Protein AF-A0A2R7P1T3-F1 (afdb_monomer_lite)

Radius of gyration: 14.82 Å; chains: 1; bounding box: 29×29×49 Å

Foldseek 3Di:
DDPVVVVVVVVVVVVVLVVVLVVLLVCVVVVNDDLLVQLVCLQVPDPDVPCPVVSVSSNVSSVVSVVVVVVVDDPDD

Structure (mmCIF, N/CA/C/O backbone):
data_AF-A0A2R7P1T3-F1
#
_entry.id   AF-A0A2R7P1T3-F1
#
loop_
_atom_site.group_PDB
_atom_site.id
_atom_site.type_symbol
_atom_site.label_atom_id
_atom_site.label_alt_id
_atom_site.label_comp_id
_atom_site.label_asym_id
_atom_site.label_entity_id
_atom_site.label_seq_id
_atom_site.pdbx_PDB_ins_code
_atom_site.Cartn_x
_atom_site.Cartn_y
_atom_site.Cartn_z
_atom_site.occupancy
_atom_site.B_iso_or_equiv
_atom_site.auth_seq_id
_atom_site.auth_comp_id
_atom_site.auth_asym_id
_atom_site.auth_atom_id
_atom_site.pdbx_PDB_model_num
ATOM 1 N N . MET A 1 1 ? 16.126 3.415 -24.396 1.00 61.44 1 MET A N 1
ATOM 2 C CA . MET A 1 1 ? 14.999 4.116 -23.759 1.00 61.44 1 MET A CA 1
ATOM 3 C C . MET A 1 1 ? 15.496 5.514 -23.517 1.00 61.44 1 MET A C 1
ATOM 5 O O . MET A 1 1 ? 16.548 5.643 -22.896 1.00 61.44 1 MET A O 1
ATOM 9 N N . ASP A 1 2 ? 14.832 6.503 -24.095 1.00 83.62 2 ASP A N 1
ATOM 10 C CA . ASP A 1 2 ? 15.258 7.888 -23.945 1.00 83.62 2 ASP A CA 1
ATOM 11 C C . ASP A 1 2 ? 14.852 8.388 -22.557 1.00 83.62 2 ASP A C 1
ATOM 13 O O . ASP A 1 2 ? 13.866 7.926 -21.981 1.00 83.62 2 ASP A O 1
ATOM 17 N N . THR A 1 3 ? 15.637 9.303 -21.990 1.00 83.19 3 THR A N 1
ATOM 18 C CA . THR A 1 3 ? 15.466 9.792 -20.610 1.00 83.19 3 THR A CA 1
ATOM 19 C C . THR A 1 3 ? 14.052 10.317 -20.349 1.00 83.19 3 THR A C 1
ATOM 21 O O . THR A 1 3 ? 13.504 10.107 -19.273 1.00 83.19 3 THR A O 1
ATOM 24 N N . VAL A 1 4 ? 13.431 10.912 -21.371 1.00 85.19 4 VAL A N 1
ATOM 25 C CA . VAL A 1 4 ? 12.060 11.438 -21.330 1.00 85.19 4 VAL A CA 1
ATOM 26 C C . VAL A 1 4 ? 11.025 10.332 -21.097 1.00 85.19 4 VAL A C 1
ATOM 28 O O . VAL A 1 4 ? 10.128 10.498 -20.276 1.00 85.19 4 VAL A O 1
ATOM 31 N N . ASP A 1 5 ? 11.166 9.179 -21.757 1.00 86.31 5 ASP A N 1
ATOM 32 C CA . ASP A 1 5 ? 10.231 8.057 -21.587 1.00 86.31 5 ASP A CA 1
ATOM 33 C C . ASP A 1 5 ? 10.321 7.462 -20.176 1.00 86.31 5 ASP A C 1
ATOM 35 O O . ASP A 1 5 ? 9.322 7.013 -19.609 1.00 86.31 5 ASP A O 1
ATOM 39 N N . PHE A 1 6 ? 11.528 7.457 -19.601 1.00 88.75 6 PHE A N 1
ATOM 40 C CA . PHE A 1 6 ? 11.755 6.997 -18.235 1.00 88.75 6 PHE A CA 1
ATOM 41 C C . PHE A 1 6 ? 11.151 7.959 -17.204 1.00 88.75 6 PHE A C 1
ATOM 43 O O . PHE A 1 6 ? 10.485 7.508 -16.273 1.00 88.75 6 PHE A O 1
ATOM 50 N N . GLU A 1 7 ? 11.339 9.269 -17.379 1.00 93.06 7 GLU A N 1
ATOM 51 C CA . GLU A 1 7 ? 10.764 10.300 -16.506 1.00 93.06 7 GLU A CA 1
ATOM 52 C C . GLU A 1 7 ? 9.232 10.290 -16.534 1.00 93.06 7 GLU A C 1
ATOM 54 O O . GLU A 1 7 ? 8.598 10.326 -15.479 1.00 93.06 7 GLU A O 1
ATOM 59 N N . GLU A 1 8 ? 8.629 10.153 -17.716 1.00 94.38 8 GLU A N 1
ATOM 60 C CA . GLU A 1 8 ? 7.174 10.048 -17.860 1.00 94.38 8 GLU A CA 1
ATOM 61 C C . GLU A 1 8 ? 6.633 8.793 -17.158 1.00 94.38 8 GLU A C 1
ATOM 63 O O . GLU A 1 8 ? 5.647 8.849 -16.416 1.00 94.38 8 GLU A O 1
ATOM 68 N N . LEU A 1 9 ? 7.293 7.643 -17.338 1.00 92.62 9 LEU A N 1
ATOM 69 C CA . LEU A 1 9 ? 6.902 6.410 -16.655 1.00 92.62 9 LEU A CA 1
ATOM 70 C C . LEU A 1 9 ? 7.029 6.542 -15.131 1.00 92.62 9 LEU A C 1
ATOM 72 O O . LEU A 1 9 ? 6.124 6.119 -14.405 1.00 92.62 9 LEU A O 1
ATOM 76 N N . ALA A 1 10 ? 8.119 7.142 -14.651 1.00 91.62 10 ALA A N 1
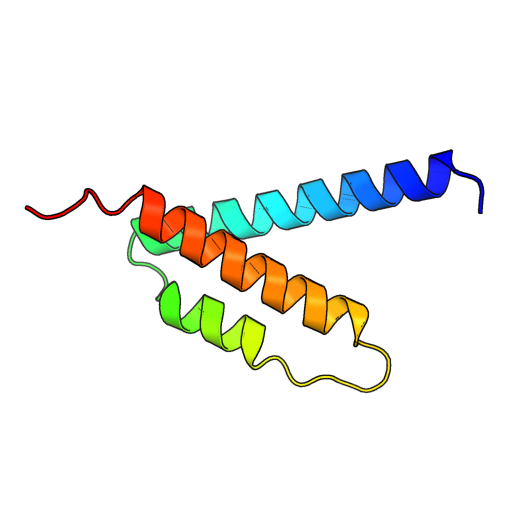ATOM 77 C CA . ALA A 1 10 ? 8.333 7.398 -13.232 1.00 91.62 10 ALA A CA 1
ATOM 78 C C . ALA A 1 10 ? 7.245 8.321 -12.663 1.00 91.62 10 ALA A C 1
ATOM 80 O O . ALA A 1 10 ? 6.651 7.997 -11.635 1.00 91.62 10 ALA A O 1
ATOM 81 N N . GLY A 1 11 ? 6.909 9.407 -13.367 1.00 95.12 11 GLY A N 1
ATOM 82 C CA . GLY A 1 11 ? 5.847 10.333 -12.969 1.00 95.12 11 GLY A CA 1
ATOM 83 C C . GLY A 1 11 ? 4.473 9.662 -12.897 1.00 95.12 11 GLY A C 1
ATOM 84 O O . GLY A 1 11 ? 3.723 9.855 -11.936 1.00 95.12 11 GLY A O 1
ATOM 85 N N . ARG A 1 12 ? 4.149 8.792 -13.860 1.00 95.50 12 ARG A N 1
ATOM 86 C CA . ARG A 1 12 ? 2.906 8.002 -13.836 1.00 95.50 12 ARG A CA 1
ATOM 87 C C . ARG A 1 12 ? 2.866 7.032 -12.658 1.00 95.50 12 ARG A C 1
ATOM 89 O O . ARG A 1 12 ? 1.825 6.910 -12.009 1.00 95.50 12 ARG A O 1
ATOM 96 N N . LEU A 1 13 ? 3.980 6.359 -12.364 1.00 93.00 13 LEU A N 1
ATOM 97 C CA . LEU A 1 13 ? 4.076 5.447 -11.225 1.00 93.00 13 LEU A CA 1
ATOM 98 C C . LEU A 1 13 ? 3.942 6.199 -9.895 1.00 93.00 13 LEU A C 1
ATOM 100 O O . LEU A 1 13 ? 3.225 5.739 -9.004 1.00 93.00 13 LEU A O 1
ATOM 104 N N . GLU A 1 14 ? 4.561 7.374 -9.778 1.00 94.69 14 GLU A N 1
ATOM 105 C CA . GLU A 1 14 ? 4.413 8.248 -8.615 1.00 94.69 14 GLU A CA 1
ATOM 106 C C . GLU A 1 14 ? 2.951 8.673 -8.422 1.00 94.69 14 GLU A C 1
ATOM 108 O O . GLU A 1 14 ? 2.410 8.553 -7.320 1.00 94.69 14 GLU A O 1
ATOM 113 N N . GLY A 1 1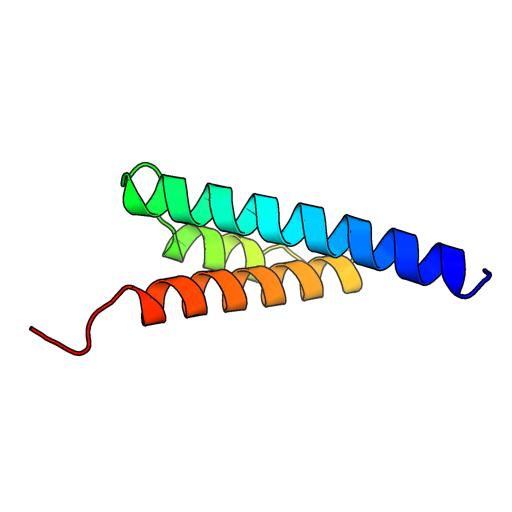5 ? 2.281 9.111 -9.492 1.00 97.50 15 GLY A N 1
ATOM 114 C CA . GLY A 1 15 ? 0.874 9.510 -9.448 1.00 97.50 15 GLY A CA 1
ATOM 115 C C . GLY A 1 15 ? -0.045 8.387 -8.956 1.00 97.50 15 GLY A C 1
ATOM 116 O O . GLY A 1 15 ? -0.860 8.604 -8.056 1.00 97.50 15 GLY A O 1
ATOM 117 N N . VAL A 1 16 ? 0.121 7.171 -9.487 1.00 97.00 16 VAL A N 1
ATOM 118 C CA . VAL A 1 16 ? -0.648 5.990 -9.052 1.00 97.00 16 VAL A CA 1
ATOM 119 C C . VAL A 1 16 ? -0.353 5.648 -7.592 1.00 97.00 16 VAL A C 1
ATOM 121 O O . VAL A 1 16 ? -1.280 5.425 -6.814 1.00 97.00 16 VAL A O 1
ATOM 124 N N . SER A 1 17 ? 0.919 5.668 -7.198 1.00 95.50 17 SER A N 1
ATOM 125 C CA . SER A 1 17 ? 1.360 5.380 -5.830 1.00 95.50 17 SER A CA 1
ATOM 126 C C . SER A 1 17 ? 0.731 6.342 -4.819 1.00 95.50 17 SER A C 1
ATOM 128 O O . SER A 1 17 ? 0.150 5.916 -3.819 1.00 95.50 17 SER A O 1
ATOM 130 N N . ARG A 1 18 ? 0.755 7.649 -5.114 1.00 96.12 18 ARG A N 1
ATOM 131 C CA . ARG A 1 18 ? 0.108 8.676 -4.285 1.00 96.12 18 ARG A CA 1
ATOM 132 C C . ARG A 1 18 ? -1.404 8.483 -4.219 1.00 96.12 18 ARG A C 1
ATOM 134 O O . ARG A 1 18 ? -1.974 8.568 -3.134 1.00 96.12 18 ARG A O 1
ATOM 141 N N . ALA A 1 19 ? -2.059 8.195 -5.345 1.00 97.94 19 ALA A N 1
ATOM 142 C CA . ALA A 1 19 ? -3.501 7.953 -5.370 1.00 97.94 19 ALA A CA 1
ATOM 143 C C . ALA A 1 19 ? -3.898 6.768 -4.472 1.00 97.94 19 ALA A C 1
ATOM 145 O O . ALA A 1 19 ? -4.831 6.891 -3.677 1.00 97.94 19 ALA A O 1
ATOM 146 N N . VAL A 1 20 ? -3.155 5.655 -4.533 1.00 96.69 20 VAL A N 1
ATOM 147 C CA . VAL A 1 20 ? -3.377 4.480 -3.673 1.00 96.69 20 VAL A CA 1
ATOM 148 C C . VAL A 1 20 ? -3.220 4.837 -2.194 1.00 96.69 20 VAL A C 1
ATOM 150 O O . VAL A 1 20 ? -4.097 4.506 -1.395 1.00 96.69 20 VAL A O 1
ATOM 153 N N . LEU A 1 21 ? -2.158 5.561 -1.824 1.00 96.81 21 LEU A N 1
ATOM 154 C CA . LEU A 1 21 ? -1.934 5.997 -0.441 1.00 96.81 21 LEU A CA 1
ATOM 155 C C . LEU A 1 21 ? -3.049 6.919 0.065 1.00 96.81 21 LEU A C 1
ATOM 157 O O . LEU A 1 21 ? -3.521 6.750 1.189 1.00 96.81 21 LEU A O 1
ATOM 161 N N . HIS A 1 22 ? -3.511 7.863 -0.760 1.00 96.81 22 HIS A N 1
ATOM 162 C CA . HIS A 1 22 ? -4.620 8.749 -0.404 1.00 96.81 22 HIS A CA 1
ATOM 163 C C . HIS A 1 22 ? -5.925 7.982 -0.185 1.00 96.81 22 HIS A C 1
ATOM 165 O O . HIS A 1 22 ? -6.636 8.259 0.782 1.00 96.81 22 HIS A O 1
ATOM 171 N N . ILE A 1 23 ? -6.229 7.008 -1.047 1.00 97.75 23 ILE A N 1
ATOM 172 C CA . ILE A 1 23 ? -7.409 6.151 -0.895 1.00 97.75 23 ILE A CA 1
ATOM 173 C C . ILE A 1 23 ? -7.304 5.343 0.402 1.00 97.75 23 ILE A C 1
ATOM 175 O O . ILE A 1 23 ? -8.233 5.375 1.207 1.00 97.75 23 ILE A O 1
ATOM 179 N N . ALA A 1 24 ? -6.171 4.676 0.641 1.00 96.81 24 ALA A N 1
ATOM 180 C CA . ALA A 1 24 ? -5.946 3.886 1.849 1.00 96.81 24 ALA A CA 1
ATOM 181 C C . ALA A 1 24 ? -6.102 4.737 3.120 1.00 96.81 24 ALA A C 1
ATOM 183 O O . ALA A 1 24 ? -6.882 4.388 4.006 1.00 96.81 24 ALA A O 1
ATOM 184 N N . ALA A 1 25 ? -5.448 5.899 3.180 1.00 95.56 25 ALA A N 1
ATOM 185 C CA . ALA A 1 25 ? -5.557 6.806 4.318 1.00 95.56 25 ALA A CA 1
ATOM 186 C C . ALA A 1 25 ? -6.996 7.309 4.524 1.00 95.56 25 ALA A C 1
ATOM 188 O O . ALA A 1 25 ? -7.477 7.352 5.655 1.00 95.56 25 ALA A O 1
ATOM 189 N N . ALA A 1 26 ? -7.715 7.659 3.452 1.00 96.75 26 ALA A N 1
ATOM 190 C CA . ALA A 1 26 ? -9.099 8.121 3.550 1.00 96.75 26 ALA A CA 1
ATOM 191 C C . ALA A 1 26 ? -10.051 7.028 4.063 1.00 96.75 26 ALA A C 1
ATOM 193 O O . ALA A 1 26 ? -10.959 7.324 4.843 1.00 96.75 26 ALA A O 1
ATOM 194 N N . LEU A 1 27 ? -9.857 5.777 3.639 1.00 97.31 27 LEU A N 1
ATOM 195 C CA . LEU A 1 27 ? -10.641 4.636 4.115 1.00 97.31 27 LEU A CA 1
ATOM 196 C C . LEU A 1 27 ? -10.322 4.303 5.578 1.00 97.31 27 LEU A C 1
ATOM 198 O O . LEU A 1 27 ? -11.242 4.058 6.356 1.00 97.31 27 LEU A O 1
ATOM 202 N N . GLU A 1 28 ? -9.046 4.354 5.965 1.00 95.69 28 GLU A N 1
ATOM 203 C CA . GLU A 1 28 ? -8.596 4.136 7.344 1.00 95.69 28 GLU A CA 1
ATOM 204 C C . GLU A 1 28 ? -9.171 5.199 8.293 1.00 95.69 28 GLU A C 1
ATOM 206 O O . GLU A 1 28 ? -9.720 4.858 9.335 1.00 95.69 28 GLU A O 1
ATOM 211 N N . ILE A 1 29 ? -9.128 6.486 7.916 1.00 94.31 29 ILE A N 1
ATOM 212 C CA . ILE A 1 29 ? -9.705 7.592 8.711 1.00 94.31 29 ILE A CA 1
ATOM 213 C C . ILE A 1 29 ? -11.209 7.400 8.928 1.00 94.31 29 ILE A C 1
ATOM 215 O O . ILE A 1 29 ? -11.735 7.738 9.985 1.00 94.31 29 ILE A O 1
ATOM 219 N N . LYS A 1 30 ? -11.910 6.848 7.933 1.00 96.75 30 LYS A N 1
ATOM 220 C CA . LYS A 1 30 ? -13.338 6.522 8.030 1.00 96.75 30 LYS A CA 1
ATOM 221 C C . LYS A 1 30 ? -13.617 5.233 8.813 1.00 96.75 30 LYS A C 1
ATOM 223 O O . LYS A 1 30 ? -14.783 4.876 8.956 1.00 96.75 30 LYS A O 1
ATOM 228 N N . GLY A 1 31 ? -12.586 4.526 9.281 1.00 95.44 31 GLY A N 1
ATOM 229 C CA . GLY A 1 31 ? -12.712 3.246 9.979 1.00 95.44 31 GLY A CA 1
ATOM 230 C C . GLY A 1 31 ? -13.191 2.096 9.088 1.00 95.44 31 GLY A C 1
ATOM 231 O O . GLY A 1 31 ? -13.731 1.120 9.597 1.00 95.44 31 GLY A O 1
ATOM 232 N N . LEU A 1 32 ? -13.045 2.214 7.762 1.00 98.00 32 LEU A N 1
ATOM 233 C CA . LEU A 1 32 ? -13.512 1.207 6.798 1.00 98.00 32 LEU A CA 1
ATOM 234 C C . LEU A 1 32 ? -12.479 0.111 6.529 1.00 98.00 32 LEU A C 1
ATOM 236 O O . LEU A 1 32 ? -12.838 -0.960 6.046 1.00 98.00 32 LEU A O 1
ATOM 240 N N . ILE A 1 33 ? -11.206 0.386 6.813 1.00 96.56 33 ILE A N 1
ATOM 241 C CA . ILE A 1 33 ? -10.115 -0.582 6.724 1.00 96.56 33 ILE A CA 1
ATOM 242 C C . ILE A 1 33 ? -9.231 -0.489 7.966 1.00 96.56 33 ILE A C 1
ATOM 244 O O . ILE A 1 33 ? -9.101 0.578 8.568 1.00 96.56 33 ILE A O 1
ATOM 248 N N . ASP A 1 34 ? -8.575 -1.597 8.291 1.00 96.50 34 ASP A N 1
ATOM 249 C CA . ASP A 1 34 ? -7.455 -1.632 9.225 1.00 96.50 34 ASP A CA 1
ATOM 250 C C . ASP A 1 34 ? -6.174 -1.257 8.461 1.00 96.50 34 ASP A C 1
ATOM 252 O O . ASP A 1 34 ? -5.613 -2.049 7.698 1.00 96.50 34 ASP A O 1
ATOM 256 N N . GLY A 1 35 ? -5.747 -0.001 8.605 1.00 94.12 35 GLY A N 1
ATOM 257 C CA . GLY A 1 35 ? -4.552 0.507 7.937 1.00 94.12 35 GLY A CA 1
ATOM 258 C C . GLY A 1 35 ? -3.261 -0.217 8.344 1.00 94.12 35 GLY A C 1
ATOM 259 O O . GLY A 1 35 ? -2.488 -0.557 7.448 1.00 94.12 35 GLY A O 1
ATOM 260 N N . PRO A 1 36 ? -2.994 -0.478 9.641 1.00 95.94 36 PRO A N 1
ATOM 261 C CA . PRO A 1 36 ? -1.875 -1.322 10.062 1.00 95.94 36 PRO A CA 1
ATOM 262 C C . PRO A 1 36 ? -1.860 -2.704 9.397 1.00 95.94 36 PRO A C 1
ATOM 264 O O . PRO A 1 36 ? -0.810 -3.134 8.916 1.00 95.94 36 PRO A O 1
ATOM 267 N N . GLN A 1 37 ? -3.012 -3.376 9.304 1.00 96.44 37 GLN A N 1
ATOM 268 C CA . GLN A 1 37 ? -3.111 -4.667 8.619 1.00 96.44 37 GLN A CA 1
ATOM 269 C C . GLN A 1 37 ? -2.803 -4.549 7.118 1.00 96.44 37 GLN A C 1
ATOM 271 O O . GLN A 1 37 ? -2.121 -5.413 6.567 1.00 96.44 37 GLN A O 1
ATOM 276 N N . LEU A 1 38 ? -3.252 -3.478 6.454 1.00 95.69 38 LEU A N 1
ATOM 277 C CA . LEU A 1 38 ? -2.931 -3.225 5.046 1.00 95.69 38 LEU A CA 1
ATOM 278 C C . LEU A 1 38 ? -1.426 -3.000 4.826 1.00 95.69 38 LEU A C 1
ATOM 280 O O . LEU A 1 38 ? -0.852 -3.594 3.912 1.00 95.69 38 LEU A O 1
ATOM 284 N N . SER A 1 39 ? -0.778 -2.188 5.670 1.00 96.38 39 SER A N 1
ATOM 285 C CA . SER A 1 39 ? 0.678 -1.984 5.617 1.00 96.38 39 SER A CA 1
ATOM 286 C C . SER A 1 39 ? 1.427 -3.316 5.749 1.00 96.38 39 SER A C 1
ATOM 288 O O . SER A 1 39 ? 2.387 -3.567 5.020 1.00 96.38 39 SER A O 1
ATOM 290 N N . GLU A 1 40 ? 0.975 -4.200 6.641 1.00 95.62 40 GLU A N 1
ATOM 291 C CA . GLU A 1 40 ? 1.584 -5.519 6.824 1.00 95.62 40 GLU A CA 1
ATOM 292 C C . GLU A 1 40 ? 1.333 -6.463 5.639 1.00 95.62 40 GLU A C 1
ATOM 294 O O . GLU A 1 40 ? 2.236 -7.188 5.216 1.00 95.62 40 GLU A O 1
ATOM 299 N N . ALA A 1 41 ? 0.145 -6.416 5.033 1.00 94.19 41 ALA A N 1
ATOM 300 C CA . ALA A 1 41 ? -0.158 -7.158 3.811 1.00 94.19 41 ALA A CA 1
ATOM 301 C C . ALA A 1 41 ? 0.767 -6.758 2.646 1.00 94.19 41 ALA A C 1
ATOM 303 O O . ALA A 1 41 ? 1.215 -7.612 1.884 1.00 94.19 41 ALA A O 1
ATOM 304 N N . TRP A 1 42 ? 1.111 -5.473 2.523 1.00 94.56 42 TRP A N 1
ATOM 305 C CA . TRP A 1 42 ? 2.074 -5.012 1.520 1.00 94.56 42 TRP A CA 1
ATOM 306 C C . TRP A 1 42 ? 3.504 -5.481 1.800 1.00 94.56 42 TRP A C 1
ATOM 308 O O . TRP A 1 42 ? 4.206 -5.854 0.862 1.00 94.56 42 TRP A O 1
ATOM 318 N N . ARG A 1 43 ? 3.936 -5.530 3.067 1.00 92.38 43 ARG A N 1
ATOM 319 C CA . ARG A 1 43 ? 5.259 -6.078 3.432 1.00 92.38 43 ARG A CA 1
ATOM 320 C C . ARG A 1 43 ? 5.364 -7.578 3.205 1.00 92.38 43 ARG A C 1
ATOM 322 O O . ARG A 1 43 ? 6.426 -8.065 2.826 1.00 92.38 43 ARG A O 1
ATOM 329 N N . SER A 1 44 ? 4.276 -8.293 3.469 1.00 89.62 44 SER A N 1
ATOM 330 C CA . SER A 1 44 ? 4.195 -9.750 3.362 1.00 89.62 44 SER A CA 1
ATOM 331 C C . SER A 1 44 ? 3.822 -10.241 1.964 1.00 89.62 44 SER A C 1
ATOM 333 O O . SER A 1 44 ? 3.762 -11.454 1.748 1.00 89.62 44 SER A O 1
ATOM 335 N N . ALA A 1 45 ? 3.612 -9.333 1.002 1.00 83.81 45 ALA A N 1
ATOM 336 C CA . ALA A 1 45 ? 3.453 -9.686 -0.400 1.00 83.81 45 ALA A CA 1
ATOM 337 C C . ALA A 1 45 ? 4.695 -10.469 -0.847 1.00 83.81 45 ALA A C 1
ATOM 339 O O . ALA A 1 45 ? 5.788 -9.916 -0.978 1.00 83.81 45 ALA A O 1
ATOM 340 N N . LEU A 1 46 ? 4.526 -11.787 -0.994 1.00 70.50 46 LEU A N 1
ATOM 341 C CA . LEU A 1 46 ? 5.627 -12.707 -1.244 1.00 70.50 46 LEU A CA 1
ATOM 342 C C . LEU A 1 46 ? 6.421 -12.231 -2.466 1.00 70.50 46 LEU A C 1
ATOM 344 O O . LEU A 1 46 ? 5.805 -11.902 -3.485 1.00 70.50 46 LEU A O 1
ATOM 348 N N . PRO A 1 47 ? 7.764 -12.217 -2.402 1.00 69.25 47 PRO A N 1
ATOM 349 C CA . PRO A 1 47 ? 8.574 -11.947 -3.574 1.00 69.25 47 PRO A CA 1
ATOM 350 C C . PRO A 1 47 ? 8.355 -13.090 -4.567 1.00 69.25 47 PRO A C 1
ATOM 352 O O . PRO A 1 47 ? 8.945 -14.165 -4.460 1.00 69.25 47 PRO A O 1
ATOM 355 N N . LEU A 1 48 ? 7.447 -12.874 -5.515 1.00 78.00 48 LEU A N 1
ATOM 356 C CA . LEU A 1 48 ? 7.310 -13.736 -6.675 1.00 78.00 48 LEU A CA 1
ATOM 357 C C . LEU A 1 48 ? 8.576 -13.552 -7.528 1.00 78.00 48 LEU A C 1
ATOM 359 O O . LEU A 1 48 ? 9.027 -12.414 -7.683 1.00 78.00 48 LEU A O 1
ATOM 363 N N . PRO A 1 49 ? 9.170 -14.626 -8.076 1.00 80.81 49 PRO A N 1
ATOM 364 C CA . PRO A 1 49 ? 10.335 -14.497 -8.947 1.00 80.81 49 PRO A CA 1
ATOM 365 C C . PRO A 1 49 ? 10.080 -13.481 -10.071 1.00 80.81 49 PRO A C 1
ATOM 367 O O . PRO A 1 49 ? 9.076 -13.591 -10.777 1.00 80.81 49 PRO A O 1
ATOM 370 N N . GLY A 1 50 ? 10.963 -12.487 -10.224 1.00 84.19 50 GLY A N 1
ATOM 371 C CA . GLY A 1 50 ? 10.811 -11.411 -11.212 1.00 84.19 50 GLY A CA 1
ATOM 372 C C . GLY A 1 50 ? 9.965 -10.211 -10.759 1.00 84.19 50 GLY A C 1
ATOM 373 O O . GLY A 1 50 ? 9.717 -9.310 -11.559 1.00 84.19 50 GLY A O 1
ATOM 374 N N . PHE A 1 51 ? 9.518 -10.177 -9.499 1.00 87.62 51 PHE A N 1
ATOM 375 C CA . PHE A 1 51 ? 8.746 -9.073 -8.910 1.00 87.62 51 PHE A CA 1
ATOM 376 C C . PHE A 1 51 ? 9.516 -8.328 -7.811 1.00 87.62 51 PHE A C 1
ATOM 378 O O . PHE A 1 51 ? 8.917 -7.656 -6.976 1.00 87.62 51 PHE A O 1
ATOM 385 N N . GLU A 1 52 ? 10.846 -8.395 -7.799 1.00 88.62 52 GLU A N 1
ATOM 386 C CA . GLU A 1 52 ? 11.685 -7.816 -6.743 1.00 88.62 52 GLU A CA 1
ATOM 387 C C . GLU A 1 52 ? 11.503 -6.295 -6.633 1.00 88.62 52 GLU A C 1
ATOM 389 O O . GLU A 1 52 ? 11.462 -5.744 -5.531 1.00 88.62 52 GLU A O 1
ATOM 394 N N . VAL A 1 53 ? 11.351 -5.614 -7.775 1.00 89.12 53 VAL A N 1
ATOM 395 C CA . VAL A 1 53 ? 11.070 -4.170 -7.820 1.00 89.12 53 VAL A CA 1
ATOM 396 C C . VAL A 1 53 ? 9.685 -3.879 -7.250 1.00 89.12 53 VAL A C 1
ATOM 398 O O . VAL A 1 53 ? 9.552 -3.008 -6.399 1.00 89.12 53 VAL A O 1
ATOM 401 N N . ALA A 1 54 ? 8.670 -4.647 -7.650 1.00 89.19 54 ALA A N 1
ATOM 402 C CA . ALA A 1 54 ? 7.308 -4.468 -7.156 1.00 89.19 54 ALA A CA 1
ATOM 403 C C . ALA A 1 54 ? 7.208 -4.731 -5.644 1.00 89.19 54 ALA A C 1
ATOM 405 O O . ALA A 1 54 ? 6.590 -3.948 -4.929 1.00 89.19 54 ALA A O 1
ATOM 406 N N . ALA A 1 55 ? 7.864 -5.782 -5.142 1.00 91.12 55 ALA A N 1
ATOM 407 C CA . ALA A 1 55 ? 7.920 -6.095 -3.717 1.00 91.12 55 ALA A CA 1
ATOM 408 C C . ALA A 1 55 ? 8.569 -4.956 -2.914 1.00 91.12 55 ALA A C 1
ATOM 410 O O . ALA A 1 55 ? 8.061 -4.571 -1.862 1.00 91.12 55 ALA A O 1
ATOM 411 N N . ARG A 1 56 ? 9.648 -4.357 -3.434 1.00 91.50 56 ARG A N 1
ATOM 412 C CA . ARG A 1 56 ? 10.267 -3.174 -2.822 1.00 91.50 56 ARG A CA 1
ATOM 413 C C . ARG A 1 56 ? 9.325 -1.974 -2.821 1.00 91.50 56 ARG A C 1
ATOM 415 O O . ARG A 1 56 ? 9.164 -1.345 -1.782 1.00 91.50 56 ARG A O 1
ATOM 422 N N . THR A 1 57 ? 8.661 -1.690 -3.940 1.00 93.06 57 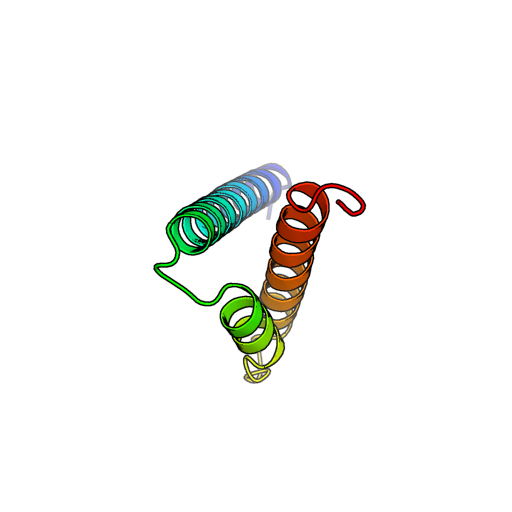THR A N 1
ATOM 423 C CA . THR A 1 57 ? 7.688 -0.593 -4.013 1.00 93.06 57 THR A CA 1
ATOM 424 C C . THR A 1 57 ? 6.547 -0.794 -3.014 1.00 93.06 57 THR A C 1
ATOM 426 O O . THR A 1 57 ? 6.148 0.154 -2.348 1.00 93.06 57 THR A O 1
ATOM 429 N N . LEU A 1 58 ? 6.055 -2.021 -2.821 1.00 93.88 58 LEU A N 1
ATOM 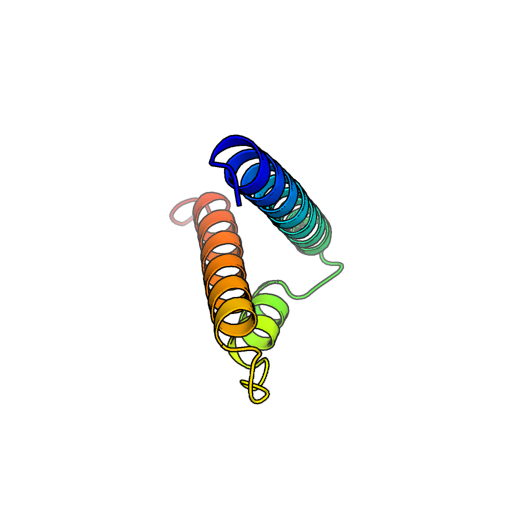430 C CA . LEU A 1 58 ? 5.043 -2.313 -1.797 1.00 93.88 58 LEU A CA 1
ATOM 431 C C . LEU A 1 58 ? 5.556 -2.047 -0.371 1.00 93.88 58 LEU A C 1
ATOM 433 O O . LEU A 1 58 ? 4.823 -1.491 0.447 1.00 93.88 58 LEU A O 1
ATOM 437 N N . GLN A 1 59 ? 6.820 -2.365 -0.077 1.00 94.44 59 GLN A N 1
ATOM 438 C CA . GLN A 1 59 ? 7.444 -2.017 1.206 1.00 94.44 59 GLN A CA 1
ATOM 439 C C . GLN A 1 59 ? 7.545 -0.496 1.398 1.00 94.44 59 GLN A C 1
ATOM 441 O O . GLN A 1 59 ? 7.235 0.009 2.476 1.00 94.44 59 GLN A O 1
ATOM 446 N N . GLU A 1 60 ? 7.929 0.243 0.356 1.00 95.00 60 GLU A N 1
ATOM 447 C CA . GLU A 1 60 ? 7.997 1.710 0.374 1.00 95.00 60 GLU A CA 1
ATOM 448 C C . GLU A 1 60 ? 6.613 2.342 0.592 1.00 95.00 60 GLU A C 1
ATOM 450 O O . GLU A 1 60 ? 6.474 3.267 1.394 1.00 95.00 60 GLU A O 1
ATOM 455 N N . LEU A 1 61 ? 5.566 1.802 -0.041 1.00 96.44 61 LEU A N 1
ATOM 456 C CA . LEU A 1 61 ? 4.182 2.233 0.178 1.00 96.44 61 LEU A CA 1
ATOM 457 C C . LEU A 1 61 ? 3.715 1.961 1.614 1.00 96.44 61 LEU A C 1
ATOM 459 O O . LEU A 1 61 ? 3.083 2.826 2.222 1.00 96.44 61 LEU A O 1
ATOM 463 N N . ALA A 1 62 ? 4.057 0.804 2.189 1.00 96.75 62 ALA A N 1
ATOM 464 C CA . ALA A 1 62 ? 3.746 0.495 3.586 1.00 96.75 62 ALA A CA 1
ATOM 465 C C . ALA A 1 62 ? 4.406 1.493 4.547 1.00 96.75 62 ALA A C 1
ATOM 467 O O . ALA A 1 62 ? 3.759 1.999 5.464 1.00 96.75 62 ALA A O 1
ATOM 468 N N . LEU A 1 63 ? 5.677 1.829 4.308 1.00 96.31 63 LEU A N 1
ATOM 469 C CA . LEU A 1 63 ? 6.397 2.841 5.084 1.00 96.31 63 LEU A CA 1
ATOM 470 C C . LEU A 1 63 ? 5.765 4.231 4.944 1.00 96.31 63 LEU A C 1
ATOM 472 O O . LEU A 1 63 ? 5.618 4.942 5.939 1.00 96.31 63 LEU A O 1
ATOM 476 N N . ALA A 1 64 ? 5.356 4.616 3.734 1.00 95.88 64 ALA A N 1
ATOM 477 C CA . ALA A 1 64 ? 4.705 5.899 3.492 1.00 95.88 64 ALA A CA 1
ATOM 478 C C . ALA A 1 64 ? 3.346 6.006 4.206 1.00 95.88 64 ALA A C 1
ATOM 480 O O . ALA A 1 64 ? 3.051 7.036 4.819 1.00 95.88 64 ALA A O 1
ATOM 481 N N . LEU A 1 65 ? 2.532 4.944 4.171 1.00 95.00 65 LEU A N 1
ATOM 482 C CA . LEU A 1 65 ? 1.241 4.905 4.863 1.00 95.00 65 LEU A CA 1
ATOM 483 C C . LEU A 1 65 ? 1.413 4.986 6.386 1.00 95.00 65 LEU A C 1
ATOM 485 O O . LEU A 1 65 ? 0.690 5.731 7.054 1.00 95.00 65 LEU A O 1
ATOM 489 N N . A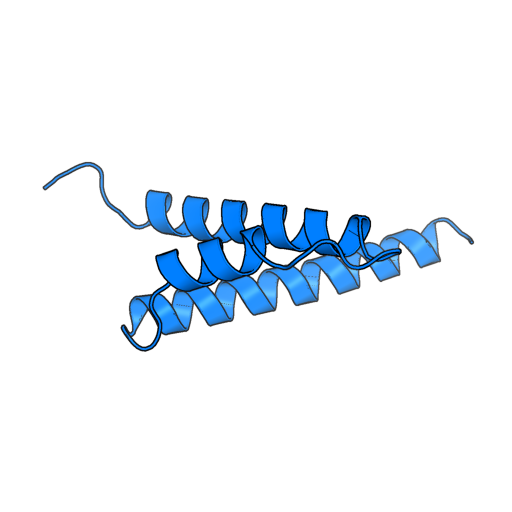SP A 1 66 ? 2.408 4.285 6.928 1.00 95.50 66 ASP A N 1
ATOM 490 C CA . ASP A 1 66 ? 2.754 4.350 8.346 1.00 95.50 66 ASP A CA 1
ATOM 491 C C . ASP A 1 66 ? 3.228 5.746 8.754 1.00 95.50 66 ASP A C 1
ATOM 493 O O . ASP A 1 66 ? 2.740 6.294 9.742 1.00 95.50 66 ASP A O 1
ATOM 497 N N . GLY A 1 67 ? 4.095 6.372 7.955 1.00 94.25 67 GLY A N 1
ATOM 498 C CA . GLY A 1 67 ? 4.530 7.750 8.180 1.00 94.25 67 GLY A CA 1
ATOM 499 C C . GLY A 1 67 ? 3.358 8.736 8.181 1.00 94.25 67 GLY A C 1
ATOM 500 O O . GLY A 1 67 ? 3.248 9.573 9.078 1.00 94.25 67 GLY A O 1
A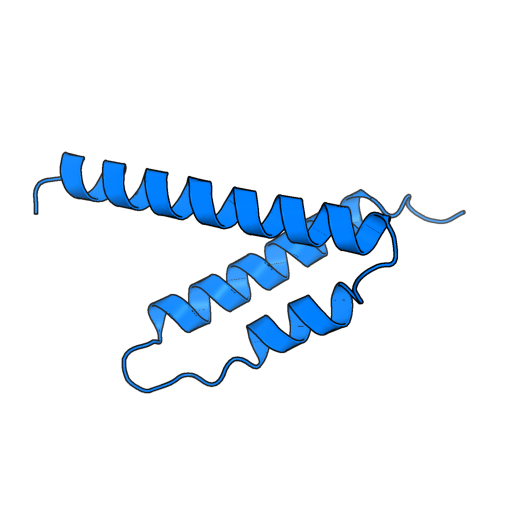TOM 501 N N . ALA A 1 68 ? 2.429 8.599 7.231 1.00 91.75 68 ALA A N 1
ATOM 502 C CA . ALA A 1 68 ? 1.217 9.415 7.182 1.00 91.75 68 ALA A CA 1
ATOM 503 C C . ALA A 1 68 ? 0.312 9.196 8.406 1.00 91.75 68 ALA A C 1
ATOM 505 O O . ALA A 1 68 ? -0.394 10.111 8.832 1.00 91.75 68 ALA A O 1
ATOM 506 N N . ARG A 1 69 ? 0.295 7.991 8.986 1.00 92.12 69 ARG A N 1
ATOM 507 C CA . ARG A 1 69 ? -0.419 7.704 10.239 1.00 92.12 69 ARG A CA 1
ATOM 508 C C . ARG A 1 69 ? 0.260 8.360 11.436 1.00 92.12 69 ARG A C 1
ATOM 510 O O . ARG A 1 69 ? -0.420 9.034 12.204 1.00 92.12 69 ARG A O 1
ATOM 517 N N . SER A 1 70 ? 1.578 8.224 11.564 1.00 91.31 70 SER A N 1
ATOM 518 C CA . SER A 1 70 ? 2.346 8.839 12.653 1.00 91.31 70 SER A CA 1
ATOM 519 C C . SER A 1 70 ? 2.233 10.364 12.659 1.00 91.31 70 SER A C 1
ATOM 521 O O . SER A 1 70 ? 2.175 10.955 13.726 1.00 91.31 70 SER A O 1
ATOM 523 N N . GLN A 1 71 ? 2.132 11.003 11.489 1.00 89.31 71 GLN A N 1
ATOM 524 C CA . GLN A 1 71 ? 1.895 12.450 11.387 1.00 89.31 71 GLN A CA 1
ATOM 525 C C . GLN A 1 71 ? 0.478 12.871 11.811 1.00 89.31 71 GLN A C 1
ATOM 527 O O . GLN A 1 71 ? 0.277 14.005 12.240 1.00 89.31 71 GLN A O 1
ATOM 532 N N . ARG A 1 72 ? -0.515 11.981 11.670 1.00 87.19 72 ARG A N 1
ATOM 533 C CA . ARG A 1 72 ? -1.910 12.229 12.077 1.00 87.19 72 ARG A CA 1
ATOM 534 C C . ARG A 1 72 ? -2.142 11.985 13.561 1.00 87.19 72 ARG A C 1
ATOM 536 O O . ARG A 1 72 ? -3.065 12.573 14.117 1.00 87.19 72 ARG A O 1
ATOM 543 N N . GLN A 1 73 ? -1.355 11.115 14.192 1.00 77.06 73 GLN A N 1
ATOM 544 C CA . GLN A 1 73 ? -1.388 10.961 15.639 1.00 77.06 73 GLN A CA 1
ATOM 545 C C . GLN A 1 73 ? -0.731 12.195 16.273 1.00 77.06 73 GLN A C 1
ATOM 547 O O . GLN A 1 73 ? 0.473 12.390 16.101 1.00 77.06 73 GLN A O 1
ATOM 552 N N . PRO A 1 74 ? -1.474 13.052 16.997 1.00 62.31 74 PRO A N 1
ATOM 553 C CA . PRO A 1 74 ? -0.826 14.063 17.815 1.00 62.31 74 PRO A CA 1
ATOM 554 C C . PRO A 1 74 ? 0.059 13.345 18.842 1.00 62.31 74 PRO A C 1
ATOM 556 O O . PRO A 1 74 ? -0.338 12.310 19.384 1.00 62.31 74 PRO A O 1
ATOM 559 N N . LEU A 1 75 ? 1.257 13.879 19.098 1.00 58.81 75 LEU A N 1
ATOM 560 C CA . LEU A 1 75 ? 2.066 13.500 20.258 1.00 58.81 75 LEU A CA 1
ATOM 561 C C . LEU A 1 75 ? 1.177 13.594 21.507 1.00 58.81 75 LEU A C 1
ATOM 563 O O . LEU A 1 75 ? 0.909 14.702 21.947 1.00 58.81 75 LEU A O 1
ATOM 567 N N . GLY A 1 76 ? 0.699 12.449 22.001 1.00 53.25 76 GLY A N 1
ATOM 568 C CA . GLY A 1 76 ? 0.041 12.234 23.294 1.00 53.25 76 GLY A CA 1
ATOM 569 C C . GLY A 1 76 ? -0.876 13.345 23.822 1.00 53.25 76 GLY A C 1
ATOM 570 O O . GLY A 1 76 ? -0.404 14.336 24.376 1.00 53.25 76 GLY A O 1
ATOM 571 N N . ALA A 1 77 ? -2.186 13.096 23.752 1.00 39.59 77 ALA A N 1
ATOM 572 C CA . ALA A 1 77 ? -3.097 13.438 24.846 1.00 39.59 77 ALA A CA 1
ATOM 573 C C . ALA A 1 77 ? -2.913 12.446 26.008 1.00 39.59 77 ALA A C 1
ATOM 575 O O . ALA A 1 77 ? -2.519 11.290 25.718 1.00 39.59 77 ALA A O 1
#

pLDDT: mean 89.72, std 11.07, range [39.59, 98.0]

Secondary structure (DSSP, 8-state):
--HHHHHHHHHHHHHHHHHHHHHHHHHHHTTSS-HHHHHHHHHTS---TT-HHHHHHHHHHHHHHHHHHHHHS-S--

Sequence (77 aa):
MDTVDFEELAGRLEGVSRAVLHIAAALEIKGLIDGPQLSEAWRSALPLPGFEVAARTLQELALALDGARSQRQPLGA